Protein AF-A0A8T6TX62-F1 (afdb_monomer)

Nearest PDB structures (foldseek):
  2h1e-assembly1_A  TM=4.813E-01  e=2.208E+00  Saccharomyces cerevisiae
  9gd1-assembly1_W  TM=4.816E-01  e=3.683E+00  Saccharomyces cerevisiae S2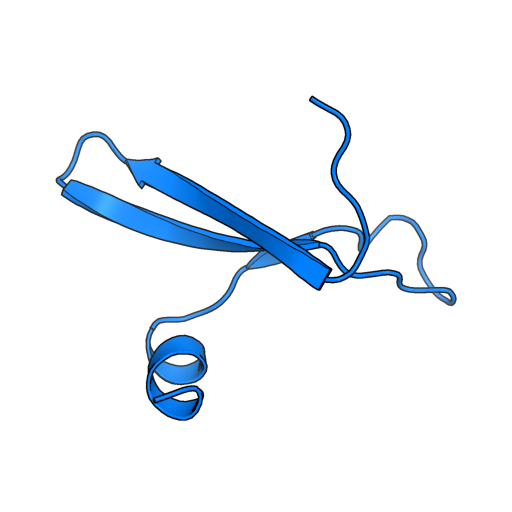88C
  3id5-assembly1_F  TM=4.132E-01  e=3.241E+00  Saccharolobus solfataricus
  3id6-assembly1_C-2  TM=3.638E-01  e=3.683E+00  Saccharolobus solfataricus
  5mj6-assembly2_B  TM=4.514E-01  e=9.021E+00  Homo sapiens

Foldseek 3Di:
DDDDAQDKDWDQDPVRDIWIKGQHCDPPDNVPGIDIDDPVNVVVVD

Structure (mmCIF, N/CA/C/O backbone):
data_AF-A0A8T6TX62-F1
#
_entry.id   AF-A0A8T6TX62-F1
#
loop_
_atom_site.group_PDB
_atom_site.id
_atom_site.type_symbol
_atom_site.label_atom_id
_atom_site.label_alt_id
_atom_site.label_comp_id
_atom_site.label_asym_id
_atom_site.label_entity_id
_atom_site.label_seq_id
_atom_site.pdbx_PDB_ins_code
_atom_site.Cartn_x
_atom_site.Cartn_y
_atom_site.Cartn_z
_atom_site.occupancy
_atom_site.B_iso_or_equiv
_atom_site.auth_seq_id
_atom_site.auth_comp_id
_atom_site.auth_asym_id
_atom_site.auth_atom_id
_atom_site.pdbx_PDB_model_num
ATOM 1 N N . MET A 1 1 ? -14.857 2.036 -10.822 1.00 57.84 1 MET A N 1
ATOM 2 C CA . MET A 1 1 ? -14.106 0.853 -10.351 1.00 57.84 1 MET A CA 1
ATOM 3 C C . MET A 1 1 ? -14.184 0.851 -8.837 1.00 57.84 1 MET A C 1
ATOM 5 O O . MET A 1 1 ? -13.926 1.894 -8.255 1.00 57.84 1 MET A O 1
ATOM 9 N N . ILE A 1 2 ? -14.624 -0.247 -8.224 1.00 71.69 2 ILE A N 1
ATOM 10 C CA . ILE A 1 2 ? -14.619 -0.410 -6.763 1.00 71.69 2 ILE A CA 1
ATOM 11 C C . ILE A 1 2 ? -13.413 -1.293 -6.448 1.00 71.69 2 ILE A C 1
ATOM 13 O O . ILE A 1 2 ? -13.303 -2.365 -7.037 1.00 71.69 2 ILE A O 1
ATOM 17 N N . VAL A 1 3 ? -12.519 -0.821 -5.583 1.00 73.44 3 VAL A N 1
ATOM 18 C CA . VAL A 1 3 ? -11.337 -1.562 -5.117 1.00 73.44 3 VAL A CA 1
ATOM 19 C C . VAL A 1 3 ? -11.559 -2.024 -3.681 1.00 73.44 3 VAL A C 1
ATOM 21 O O . VAL A 1 3 ? -12.247 -1.349 -2.913 1.00 73.44 3 VAL A O 1
ATOM 24 N N . LYS A 1 4 ? -11.018 -3.189 -3.339 1.00 84.62 4 LYS A N 1
ATOM 25 C CA . LYS A 1 4 ? -11.126 -3.828 -2.024 1.00 84.62 4 LYS A CA 1
ATOM 26 C C . LYS A 1 4 ? -9.771 -3.867 -1.328 1.00 84.62 4 LYS A C 1
ATOM 28 O O . LYS A 1 4 ? -8.728 -3.769 -1.964 1.00 84.62 4 LYS A O 1
ATOM 33 N N . THR A 1 5 ? -9.791 -4.052 -0.014 1.00 85.50 5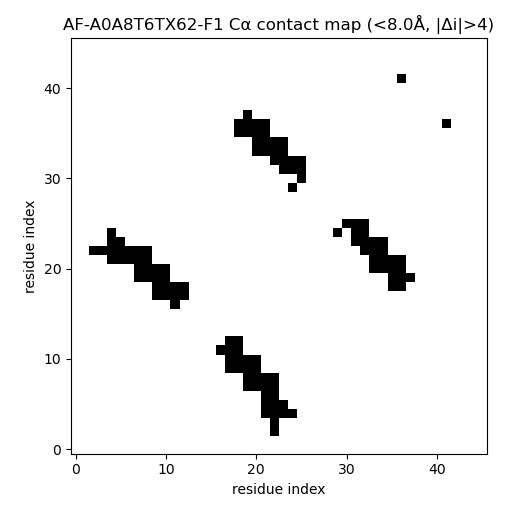 THR A N 1
ATOM 34 C CA . THR A 1 5 ? -8.592 -4.335 0.778 1.00 85.50 5 THR A CA 1
ATOM 35 C C . THR A 1 5 ? -7.816 -5.515 0.193 1.00 85.50 5 THR A C 1
ATOM 37 O O . THR A 1 5 ? -8.401 -6.554 -0.110 1.00 85.50 5 THR A O 1
ATOM 40 N N . GLY A 1 6 ? -6.504 -5.351 0.039 1.00 83.06 6 GLY A N 1
ATOM 41 C CA . GLY A 1 6 ? -5.606 -6.312 -0.601 1.00 83.06 6 GLY A CA 1
ATOM 42 C C . GLY A 1 6 ? -5.491 -6.153 -2.120 1.00 83.06 6 GLY A C 1
ATOM 43 O O . GLY A 1 6 ? -4.567 -6.716 -2.711 1.00 83.06 6 GLY A O 1
ATOM 44 N N . ASP A 1 7 ? -6.365 -5.367 -2.765 1.00 87.44 7 ASP A N 1
ATOM 45 C CA . ASP A 1 7 ? -6.206 -5.049 -4.183 1.00 87.44 7 ASP A CA 1
ATOM 46 C C . ASP A 1 7 ? -4.940 -4.218 -4.402 1.00 87.44 7 ASP A C 1
ATOM 48 O O . ASP A 1 7 ? -4.541 -3.387 -3.580 1.00 87.44 7 ASP A O 1
ATOM 52 N N . ARG A 1 8 ? -4.319 -4.422 -5.564 1.00 86.75 8 ARG A N 1
ATOM 53 C CA . ARG A 1 8 ? -3.095 -3.728 -5.960 1.00 86.75 8 ARG A CA 1
ATOM 54 C C . ARG A 1 8 ? -3.342 -2.879 -7.197 1.00 86.75 8 ARG A C 1
ATOM 56 O O . ARG A 1 8 ? -3.931 -3.346 -8.170 1.00 86.75 8 ARG A O 1
ATOM 63 N N . ILE A 1 9 ? -2.866 -1.639 -7.166 1.00 85.88 9 ILE A N 1
ATOM 64 C CA . ILE A 1 9 ? -3.004 -0.673 -8.258 1.00 85.88 9 ILE A CA 1
ATOM 65 C C . ILE A 1 9 ? -1.619 -0.368 -8.814 1.00 85.88 9 ILE A C 1
ATOM 67 O O . ILE A 1 9 ? -0.739 0.091 -8.089 1.00 85.88 9 ILE A O 1
ATOM 71 N N . VAL A 1 10 ? -1.439 -0.590 -10.114 1.00 82.88 10 VAL A N 1
ATOM 72 C CA . VAL A 1 10 ? -0.238 -0.171 -10.842 1.00 82.88 10 VAL A CA 1
ATOM 73 C C . VAL A 1 10 ? -0.528 1.158 -11.525 1.00 82.88 10 VAL A C 1
ATOM 75 O O . VAL A 1 10 ? -1.410 1.243 -12.377 1.00 82.88 10 VAL A O 1
ATOM 78 N N . HIS A 1 11 ? 0.237 2.186 -11.179 1.00 82.69 11 HIS A N 1
ATOM 79 C CA . HIS A 1 11 ? 0.224 3.464 -11.874 1.00 82.69 11 HIS A CA 1
ATOM 80 C C . HIS A 1 11 ? 1.463 3.545 -12.767 1.00 82.69 11 HIS A C 1
ATOM 82 O O . HIS A 1 11 ? 2.575 3.707 -12.267 1.00 82.69 11 HIS A O 1
ATOM 88 N N . GLN A 1 12 ? 1.277 3.400 -14.081 1.00 82.50 12 GLN A N 1
ATOM 89 C CA . GLN A 1 12 ? 2.343 3.661 -15.048 1.00 82.50 12 GLN A CA 1
ATOM 90 C C . GLN A 1 12 ? 2.522 5.164 -15.228 1.00 82.50 12 GLN A C 1
ATOM 92 O O . GLN A 1 12 ? 1.563 5.891 -15.480 1.00 82.50 12 GLN A O 1
ATOM 97 N N . LEU A 1 13 ? 3.764 5.606 -15.109 1.00 81.88 13 LEU A N 1
ATOM 98 C CA . LEU A 1 13 ? 4.177 6.970 -15.368 1.00 81.88 13 LEU A CA 1
ATOM 99 C C . LEU A 1 13 ? 4.631 7.088 -16.825 1.00 81.88 13 LEU A C 1
ATOM 101 O O . LEU A 1 13 ? 5.160 6.148 -17.420 1.00 81.88 13 LEU A O 1
ATOM 105 N N . ASN A 1 14 ? 4.485 8.281 -17.394 1.00 86.38 14 ASN A N 1
ATOM 106 C CA . ASN A 1 14 ? 4.824 8.538 -18.799 1.00 86.38 14 ASN A CA 1
ATOM 107 C C . ASN A 1 14 ? 6.322 8.353 -19.122 1.00 86.38 14 ASN A C 1
ATOM 109 O O . ASN A 1 14 ? 6.694 8.315 -20.290 1.00 86.38 14 ASN A O 1
ATOM 113 N N . ASN A 1 15 ? 7.185 8.249 -18.107 1.00 82.62 15 ASN A N 1
ATOM 114 C CA . ASN A 1 15 ? 8.626 8.022 -18.241 1.00 82.62 15 ASN A CA 1
ATOM 115 C C . ASN A 1 15 ? 9.012 6.527 -18.308 1.00 82.62 15 ASN A C 1
ATOM 117 O O . ASN A 1 15 ? 10.199 6.212 -18.286 1.00 82.62 15 ASN A O 1
ATOM 121 N N . GLY A 1 16 ? 8.037 5.613 -18.375 1.00 76.31 16 GLY A N 1
ATOM 122 C CA . GLY A 1 16 ? 8.276 4.166 -18.414 1.00 76.31 16 GLY A CA 1
ATOM 123 C C . GLY A 1 16 ? 8.502 3.527 -17.040 1.00 76.31 16 GLY A C 1
ATOM 124 O O . GLY A 1 16 ? 8.735 2.322 -16.955 1.00 76.31 16 GLY A O 1
ATOM 125 N N . GLU A 1 17 ? 8.416 4.306 -15.962 1.00 81.25 17 GLU A N 1
ATOM 126 C CA . GLU A 1 17 ? 8.426 3.794 -14.594 1.00 81.25 17 GLU A CA 1
ATOM 127 C C . GLU A 1 17 ? 7.001 3.492 -14.107 1.00 81.25 17 GLU A C 1
ATOM 129 O O . GLU A 1 17 ? 6.009 3.938 -14.684 1.00 81.25 17 GLU A O 1
ATOM 134 N N . GLY A 1 18 ? 6.883 2.721 -13.026 1.00 80.19 18 GLY A N 1
ATOM 135 C CA . GLY A 1 18 ? 5.597 2.395 -12.418 1.00 80.19 18 GLY A CA 1
ATOM 136 C C . GLY A 1 18 ? 5.644 2.501 -10.901 1.00 80.19 18 GLY A C 1
ATOM 137 O O . GLY A 1 18 ? 6.643 2.131 -10.283 1.00 80.19 18 GLY A O 1
ATOM 138 N N . MET A 1 19 ? 4.554 2.983 -10.306 1.00 84.75 19 MET A N 1
ATOM 139 C CA . MET A 1 19 ? 4.318 2.913 -8.864 1.00 84.75 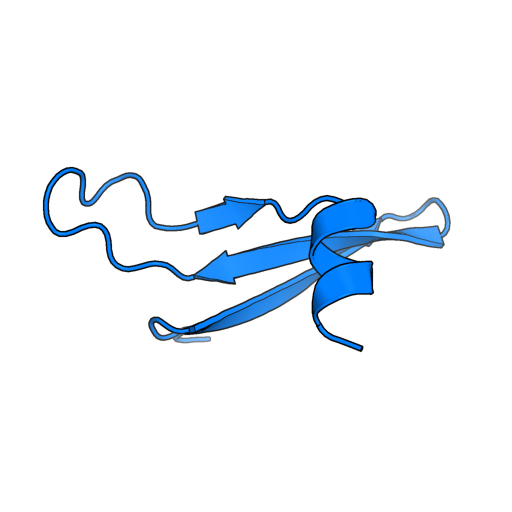19 MET A CA 1
ATOM 140 C C . MET A 1 19 ? 3.300 1.813 -8.572 1.00 84.75 19 MET A C 1
ATOM 142 O O . MET A 1 19 ? 2.261 1.736 -9.230 1.00 84.75 19 MET A O 1
ATOM 146 N N . LEU A 1 20 ? 3.596 0.968 -7.586 1.00 84.62 20 LEU A N 1
ATOM 147 C CA . LEU A 1 20 ? 2.669 -0.046 -7.100 1.00 84.62 20 LEU A CA 1
ATOM 148 C C . LEU A 1 20 ? 2.076 0.423 -5.777 1.00 84.62 20 LEU A C 1
ATOM 150 O O . LEU A 1 20 ? 2.806 0.749 -4.840 1.00 84.62 20 LEU A O 1
ATOM 154 N N . TYR A 1 21 ? 0.755 0.426 -5.707 1.00 83.94 21 TYR A N 1
ATOM 155 C CA . TYR A 1 21 ? 0.016 0.698 -4.491 1.00 83.94 21 TYR A CA 1
ATOM 156 C C . TYR A 1 21 ? -0.731 -0.549 -4.042 1.00 83.94 21 TYR A C 1
ATOM 158 O O 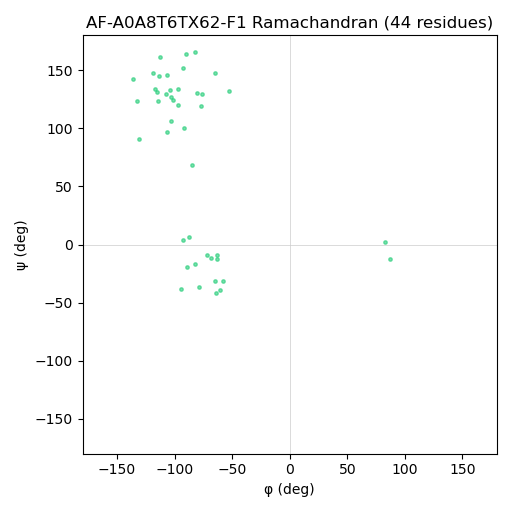. TYR A 1 21 ? -1.234 -1.305 -4.871 1.00 83.94 21 TYR A O 1
ATOM 166 N N . GLU A 1 22 ? -0.840 -0.731 -2.736 1.00 85.94 22 GLU A N 1
ATOM 167 C CA . GLU A 1 22 ? -1.690 -1.743 -2.116 1.00 85.94 22 GLU A CA 1
ATOM 168 C C . GLU A 1 22 ? -2.788 -1.043 -1.319 1.00 85.94 22 GLU A C 1
ATOM 170 O O . GLU A 1 22 ? -2.514 -0.111 -0.554 1.00 85.94 22 GLU A O 1
ATOM 175 N N . ILE A 1 23 ? -4.033 -1.469 -1.531 1.00 86.81 23 ILE A N 1
ATOM 176 C CA . ILE A 1 23 ? -5.171 -1.006 -0.746 1.00 86.81 23 ILE A CA 1
ATOM 177 C C . ILE A 1 23 ? -5.133 -1.725 0.596 1.00 86.81 23 ILE A C 1
ATOM 179 O O . ILE A 1 23 ? -5.207 -2.951 0.662 1.00 86.81 23 ILE A O 1
ATOM 183 N N . THR A 1 24 ? -5.025 -0.959 1.673 1.00 83.81 24 THR A N 1
ATOM 184 C CA . THR A 1 24 ? -4.948 -1.479 3.039 1.00 83.81 24 THR A CA 1
ATOM 185 C C . THR A 1 24 ? -6.125 -0.981 3.856 1.00 83.81 24 THR A C 1
ATOM 187 O O . THR A 1 24 ? -6.589 0.141 3.671 1.00 83.81 24 THR A O 1
ATOM 190 N N . GLU A 1 25 ? -6.578 -1.792 4.80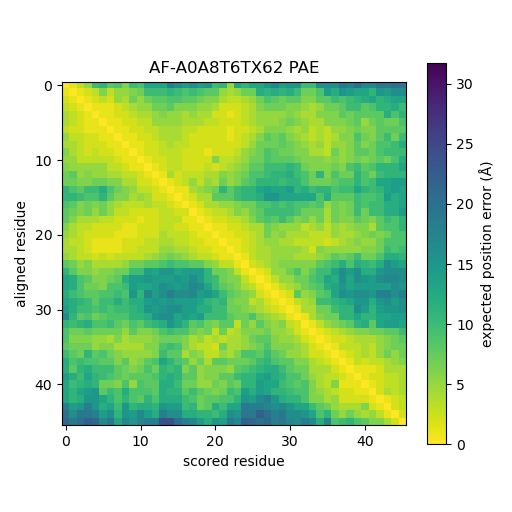3 1.00 77.56 25 GLU A N 1
ATOM 191 C CA . GLU A 1 25 ? -7.626 -1.410 5.743 1.00 77.56 25 GLU A CA 1
ATOM 192 C C . GLU A 1 25 ? -6.980 -1.165 7.099 1.00 77.56 25 GLU A C 1
ATOM 194 O O . GLU A 1 25 ? -6.666 -2.092 7.845 1.00 77.56 25 GLU A O 1
ATOM 199 N N . ASP A 1 26 ? -6.699 0.105 7.380 1.00 72.50 26 ASP A N 1
ATOM 200 C CA . ASP A 1 26 ? -6.192 0.528 8.678 1.00 72.50 26 ASP A CA 1
ATOM 201 C C . ASP A 1 26 ? -7.384 0.904 9.571 1.00 72.50 26 ASP A C 1
ATOM 203 O O . ASP A 1 26 ? -7.970 1.982 9.461 1.00 72.50 26 ASP A O 1
ATOM 207 N N . LEU A 1 27 ? -7.755 -0.024 10.458 1.00 68.06 27 LEU A N 1
ATOM 208 C CA . LEU A 1 27 ? -8.843 0.148 11.427 1.00 68.06 27 LEU A CA 1
ATOM 209 C C . LEU A 1 27 ? -8.517 1.184 12.520 1.00 68.06 27 LEU A C 1
ATOM 211 O O . LEU A 1 27 ? -9.408 1.580 13.270 1.00 68.06 27 LEU A O 1
ATOM 215 N N . VAL A 1 28 ? -7.257 1.619 12.623 1.00 73.06 28 VAL A N 1
ATOM 216 C CA . VAL A 1 28 ? -6.800 2.651 13.566 1.00 73.06 28 VAL A CA 1
ATOM 217 C C . VAL A 1 28 ? -6.792 4.021 12.894 1.00 73.06 28 VAL A C 1
ATOM 219 O O . VAL A 1 28 ? -7.157 5.021 13.513 1.00 73.06 28 VAL A O 1
ATOM 222 N N . ASN A 1 29 ? -6.402 4.079 11.621 1.00 66.62 29 ASN A N 1
ATOM 223 C CA . ASN A 1 29 ? -6.446 5.294 10.822 1.00 66.62 29 ASN A CA 1
ATOM 224 C C . ASN A 1 29 ? -7.110 5.036 9.461 1.00 66.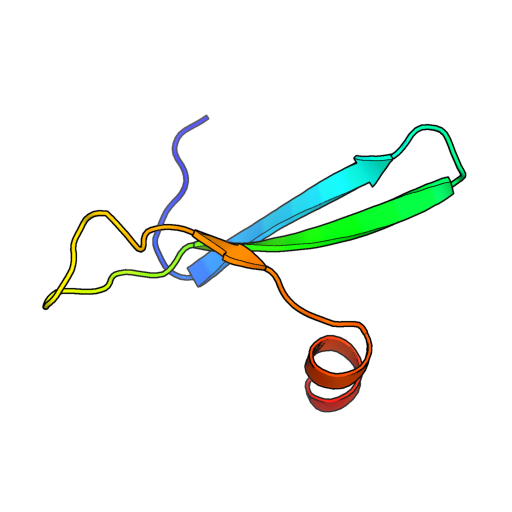62 29 ASN A C 1
ATOM 226 O O . ASN A 1 29 ? -6.409 4.780 8.482 1.00 66.62 29 ASN A O 1
ATOM 230 N N . PRO A 1 30 ? -8.439 5.207 9.351 1.00 62.94 30 PRO A N 1
ATOM 231 C CA . PRO A 1 30 ? -9.179 4.923 8.120 1.00 62.94 30 PRO A CA 1
ATOM 232 C C . PRO A 1 30 ? -8.773 5.804 6.924 1.00 62.94 30 PRO A C 1
ATOM 234 O O . PRO A 1 30 ? -9.182 5.536 5.798 1.00 62.94 30 PRO A O 1
ATOM 237 N N . LEU A 1 31 ? -7.956 6.846 7.132 1.00 68.19 31 LEU A N 1
ATOM 238 C CA . LEU A 1 31 ? -7.392 7.665 6.054 1.00 68.19 31 LEU A CA 1
ATOM 239 C C . LEU A 1 31 ? -6.140 7.034 5.420 1.00 68.19 31 LEU A C 1
ATOM 241 O O . LEU A 1 31 ? -5.762 7.410 4.309 1.00 68.19 31 LEU A O 1
ATOM 245 N N . LYS A 1 32 ? -5.500 6.059 6.081 1.00 63.72 32 LYS A N 1
ATOM 246 C CA . LYS A 1 32 ? -4.411 5.250 5.512 1.00 63.72 32 LYS A CA 1
ATOM 247 C C . LYS A 1 32 ? -4.980 4.079 4.714 1.00 63.72 32 LYS A C 1
ATOM 249 O O . LYS A 1 32 ? -4.843 2.915 5.077 1.00 63.72 32 LYS A O 1
ATOM 254 N N . LEU A 1 33 ? -5.618 4.418 3.600 1.00 70.44 33 LEU A N 1
ATOM 255 C CA . LEU A 1 33 ? -6.245 3.432 2.722 1.00 70.44 33 LEU A CA 1
ATOM 256 C C . LEU A 1 33 ? -5.294 2.884 1.644 1.00 70.44 33 LEU A C 1
ATOM 258 O O . LEU A 1 33 ? -5.566 1.851 1.041 1.00 70.44 33 LEU A O 1
ATOM 262 N N . ILE A 1 34 ? -4.202 3.599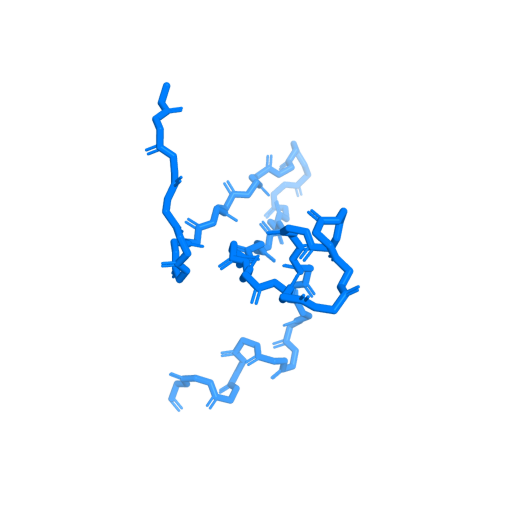 1.353 1.00 76.50 34 ILE A N 1
ATOM 263 C CA . ILE A 1 34 ? -3.307 3.306 0.227 1.00 76.50 34 ILE A CA 1
ATOM 264 C C . ILE A 1 34 ? -1.855 3.338 0.706 1.00 76.50 34 ILE A C 1
ATOM 266 O O . ILE A 1 34 ? -1.381 4.361 1.208 1.00 76.50 34 ILE A O 1
ATOM 270 N N . LYS A 1 35 ? -1.128 2.237 0.495 1.00 79.12 35 LYS A N 1
ATOM 271 C CA . LYS A 1 35 ? 0.312 2.131 0.759 1.00 79.12 35 LYS A CA 1
ATOM 272 C C . LYS A 1 35 ? 1.086 2.112 -0.556 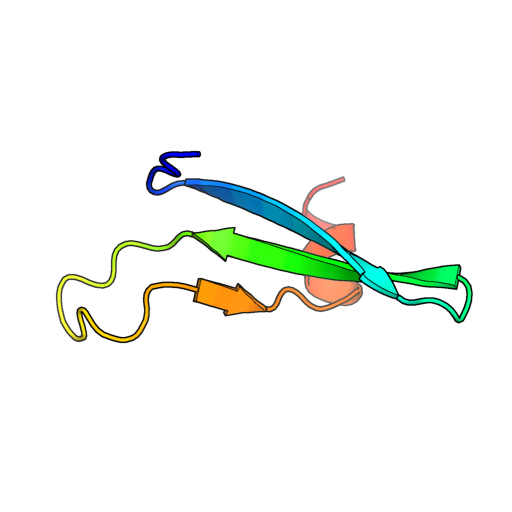1.00 79.12 35 LYS A C 1
ATOM 274 O O . LYS A 1 35 ? 0.782 1.315 -1.433 1.00 79.12 35 LYS A O 1
ATOM 279 N N . THR A 1 36 ? 2.106 2.962 -0.683 1.00 81.06 36 THR A N 1
ATOM 280 C CA . THR A 1 36 ? 3.062 2.891 -1.805 1.00 81.06 36 THR A CA 1
ATOM 281 C C . THR A 1 36 ? 4.097 1.809 -1.509 1.00 81.06 36 THR A C 1
ATOM 283 O O . THR A 1 36 ? 4.670 1.807 -0.419 1.00 81.06 36 THR A O 1
ATOM 286 N N . LEU A 1 37 ? 4.337 0.902 -2.454 1.00 76.75 37 LEU A N 1
ATOM 287 C CA . LEU A 1 37 ? 5.350 -0.149 -2.344 1.00 76.75 37 LEU A CA 1
ATOM 288 C C . LEU A 1 37 ? 6.641 0.280 -3.046 1.00 76.75 37 LEU A C 1
ATOM 290 O O . LEU A 1 37 ? 6.616 0.785 -4.172 1.00 76.75 37 LEU A O 1
ATOM 294 N N . SER A 1 38 ? 7.776 0.082 -2.376 1.00 75.12 38 SER A N 1
ATOM 295 C CA . SER A 1 38 ? 9.095 0.352 -2.949 1.00 75.12 38 SER A CA 1
ATOM 296 C C . SER A 1 38 ? 9.580 -0.816 -3.816 1.00 75.12 38 SER A C 1
ATOM 298 O O . SER A 1 38 ? 9.061 -1.931 -3.748 1.00 75.12 38 SER A O 1
ATOM 300 N N . LYS A 1 39 ? 10.625 -0.585 -4.623 1.00 72.25 39 LYS A N 1
ATOM 301 C CA . LYS A 1 39 ? 11.254 -1.648 -5.429 1.00 72.25 39 LYS A CA 1
ATOM 302 C C . LYS A 1 39 ? 11.767 -2.812 -4.575 1.00 72.25 39 LYS A C 1
ATOM 304 O O . LYS A 1 39 ? 11.771 -3.940 -5.058 1.00 72.25 39 LYS A O 1
ATOM 309 N N . ASP A 1 40 ? 12.199 -2.551 -3.344 1.00 72.88 40 ASP A N 1
ATOM 310 C CA . ASP A 1 40 ? 12.725 -3.589 -2.457 1.00 72.88 40 ASP A CA 1
ATOM 311 C C . ASP A 1 40 ? 11.601 -4.410 -1.818 1.00 72.88 40 ASP A C 1
ATOM 313 O O . ASP A 1 40 ? 11.713 -5.633 -1.781 1.00 72.88 40 ASP A O 1
ATOM 317 N N . ASP A 1 41 ? 10.472 -3.778 -1.467 1.00 67.88 41 ASP A N 1
ATOM 318 C CA . ASP A 1 41 ? 9.265 -4.492 -1.023 1.00 67.88 41 ASP A CA 1
ATOM 319 C C . ASP A 1 41 ? 8.745 -5.439 -2.115 1.00 67.88 41 ASP A C 1
ATOM 321 O O . ASP A 1 41 ? 8.336 -6.560 -1.825 1.00 67.88 41 ASP A O 1
ATOM 325 N N . ILE A 1 42 ? 8.791 -5.013 -3.384 1.00 69.75 42 ILE A N 1
ATOM 326 C CA . ILE A 1 42 ? 8.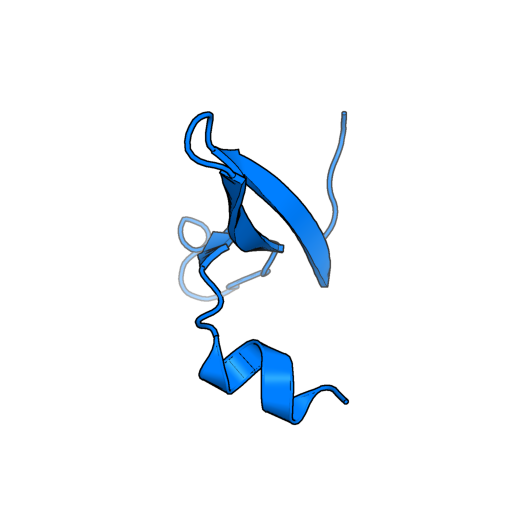351 -5.822 -4.532 1.00 69.75 42 ILE A CA 1
ATOM 327 C C . ILE A 1 42 ? 9.219 -7.078 -4.701 1.00 69.75 42 ILE A C 1
ATOM 329 O O . ILE A 1 42 ? 8.686 -8.154 -4.964 1.00 69.75 42 ILE A O 1
ATOM 333 N N . LYS A 1 43 ? 10.544 -6.969 -4.533 1.00 67.31 43 LYS A N 1
ATOM 334 C CA . LYS A 1 43 ? 11.473 -8.104 -4.696 1.00 67.31 43 LYS A CA 1
ATOM 335 C C . LYS A 1 43 ? 11.259 -9.204 -3.662 1.00 67.31 43 LYS A C 1
ATOM 337 O O . LYS A 1 43 ? 11.489 -10.363 -3.977 1.00 67.31 43 LYS A O 1
ATOM 342 N N . SER A 1 44 ? 10.821 -8.855 -2.455 1.00 61.88 44 SER A N 1
ATOM 343 C CA . SER A 1 44 ? 10.525 -9.822 -1.392 1.00 61.88 44 SER A CA 1
ATOM 344 C C . SER A 1 44 ? 9.255 -10.654 -1.617 1.00 61.88 44 SER A C 1
ATOM 346 O O . SER A 1 44 ? 9.032 -11.606 -0.876 1.00 61.88 44 SER A O 1
ATOM 348 N N . TYR A 1 45 ? 8.434 -10.327 -2.622 1.00 59.97 45 TYR A N 1
ATOM 349 C CA . TYR A 1 45 ? 7.247 -11.114 -2.991 1.00 59.97 45 TYR A CA 1
ATOM 350 C C . TYR A 1 45 ? 7.507 -12.163 -4.086 1.00 59.97 45 TYR A C 1
ATOM 352 O O . TYR A 1 45 ? 6.547 -12.790 -4.538 1.00 59.97 45 TYR A O 1
ATOM 360 N N . ASN A 1 46 ? 8.756 -12.323 -4.536 1.00 46.81 46 ASN A N 1
ATOM 361 C CA . ASN A 1 46 ? 9.133 -13.163 -5.675 1.00 46.81 46 ASN A CA 1
ATOM 362 C C . ASN A 1 46 ? 9.905 -14.416 -5.252 1.00 46.81 46 ASN A C 1
ATOM 364 O O . ASN A 1 46 ? 10.742 -14.304 -4.329 1.00 46.81 46 ASN A O 1
#

Radius of gyration: 11.93 Å; Cα contacts (8 Å, |Δi|>4): 59; chains: 1; bounding box: 27×22×32 Å

Solvent-accessible surface area (backbone atoms only — not comparable to full-atom values): 3003 Å² total; per-residue (Å²): 137,90,84,52,74,74,41,72,48,78,46,76,44,98,86,80,49,72,47,44,32,38,28,41,80,35,92,89,44,76,84,52,38,70,44,81,56,52,78,67,63,57,56,74,77,108

Mean predicted aligned error: 7.18 Å

Secondary structure (DSSP, 8-state):
----TT-EEEEE-TTS-EEEEEE---SS-TT--EEEEPHHHHHTT-

Sequence (46 aa):
MIVKTGDRIVHQLNNGEGMLYEITEDLVNPLKLIKTLSKDDIKSYN

pLDDT: mean 75.94, std 9.22, range [46.81, 87.44]